Protein AF-A0A150ND72-F1 (afdb_monomer_lite)

Radius of gyration: 20.28 Å; chains: 1; bounding box: 33×29×65 Å

Sequence (98 aa):
MHSGASSSSKSPFGQARLYEEYQMALWTPSRKNQKHRASETWEQWIQQKRKVIETVFSVLVDHYRITGIRANSIIGFEVALDGILLAYSLVTLGLVER

Secondary structure (DSSP, 8-state):
-----------SS-HHHHHHHH------PPPTT-SSPPPHHHHHHHHHHHHHHHHHHHHHHHTT-GGG---SSHHHHHHHHHHHHHHHHHHHTT-S--

Foldseek 3Di:
DDDDPPPPPPDPDDQVNCCVPPVDGDDDQDDPPDPDHDDPVVSVVVVVVVVVVVVLVVCCCPPVVLVVDDDPDPVSNVVSNVVSVVVVVCVVVVVDPD

Organism: Geobacillus stearothermophilus (NCBI:txid1422)

Structure (mmCIF, N/CA/C/O backbone):
data_AF-A0A150ND72-F1
#
_entry.id   AF-A0A150ND72-F1
#
loop_
_atom_site.group_PDB
_atom_site.id
_atom_site.type_symbol
_atom_site.label_atom_id
_atom_site.label_alt_id
_atom_site.label_comp_id
_atom_site.label_asym_id
_atom_site.label_entity_id
_atom_site.label_seq_id
_atom_site.pdbx_PDB_ins_code
_atom_site.Cartn_x
_atom_site.Cartn_y
_atom_site.Cartn_z
_atom_site.occupancy
_atom_site.B_iso_or_equiv
_atom_site.auth_seq_id
_atom_site.auth_comp_id
_atom_site.auth_asym_id
_atom_site.auth_atom_id
_atom_site.pdbx_PDB_model_num
ATOM 1 N N . MET A 1 1 ? 18.411 -4.404 50.325 1.00 33.69 1 MET A N 1
ATOM 2 C CA . MET A 1 1 ? 17.631 -5.460 49.644 1.00 33.69 1 MET A CA 1
ATOM 3 C C . MET A 1 1 ? 16.935 -4.835 48.441 1.00 33.69 1 MET A C 1
ATOM 5 O O . MET A 1 1 ? 16.244 -3.848 48.629 1.00 33.69 1 MET A O 1
ATOM 9 N N . HIS A 1 2 ? 17.263 -5.362 47.253 1.00 30.45 2 HIS A N 1
ATOM 10 C CA . HIS A 1 2 ? 16.697 -5.206 45.894 1.00 30.45 2 HIS A CA 1
ATOM 11 C C . HIS A 1 2 ? 16.052 -3.864 45.493 1.00 30.45 2 HIS A C 1
ATOM 13 O O . HIS A 1 2 ? 15.003 -3.490 45.993 1.00 30.45 2 HIS A O 1
ATOM 19 N N . SER A 1 3 ? 16.689 -3.060 44.633 1.00 36.12 3 SER A N 1
ATOM 20 C CA . SER A 1 3 ? 16.780 -3.199 43.159 1.00 36.12 3 SER A CA 1
ATOM 21 C C . SER A 1 3 ? 15.432 -3.360 42.462 1.00 36.12 3 SER A C 1
ATOM 23 O O . SER A 1 3 ? 14.813 -4.416 42.515 1.00 36.12 3 SER A O 1
ATOM 25 N N . GLY A 1 4 ? 15.062 -2.327 41.708 1.00 27.52 4 GLY A N 1
ATOM 26 C CA . GLY A 1 4 ? 13.983 -2.346 40.728 1.00 27.52 4 GLY A CA 1
ATOM 27 C C . GLY A 1 4 ? 14.227 -1.272 39.676 1.00 27.52 4 GLY A C 1
ATOM 28 O O . GLY A 1 4 ? 13.493 -0.293 39.597 1.00 27.52 4 GLY A O 1
ATOM 29 N N . ALA A 1 5 ? 15.311 -1.416 38.910 1.00 34.34 5 ALA A N 1
ATOM 30 C CA . ALA A 1 5 ? 15.555 -0.608 37.725 1.00 34.34 5 ALA A CA 1
ATOM 31 C C . ALA A 1 5 ? 14.421 -0.858 36.718 1.00 34.34 5 ALA A C 1
ATOM 33 O O . ALA A 1 5 ? 14.355 -1.920 36.105 1.00 34.34 5 ALA A O 1
ATOM 34 N N . SER A 1 6 ? 13.518 0.111 36.549 1.00 33.22 6 SER A N 1
ATOM 35 C CA . SER A 1 6 ? 12.590 0.104 35.419 1.00 33.22 6 SER A CA 1
ATOM 36 C C . SER A 1 6 ? 13.356 0.616 34.203 1.00 33.22 6 SER A C 1
ATOM 38 O O . SER A 1 6 ? 13.434 1.814 33.929 1.00 33.22 6 SER A O 1
ATOM 40 N N . SER A 1 7 ? 14.019 -0.318 33.527 1.00 36.94 7 SER A N 1
ATOM 41 C CA . SER A 1 7 ? 14.656 -0.134 32.231 1.00 36.94 7 SER A CA 1
ATOM 42 C C . SER A 1 7 ? 13.584 0.179 31.187 1.00 36.94 7 SER A C 1
ATOM 44 O O . SER A 1 7 ? 13.096 -0.684 30.461 1.00 36.94 7 SER A O 1
ATOM 46 N N . SER A 1 8 ? 13.204 1.455 31.104 1.00 42.12 8 SER A N 1
ATOM 47 C CA . SER A 1 8 ? 12.515 1.980 29.933 1.00 42.12 8 SER A CA 1
ATOM 48 C C . SER A 1 8 ? 13.489 1.883 28.764 1.00 42.12 8 SER A C 1
ATOM 50 O O . SER A 1 8 ? 14.422 2.678 28.644 1.00 42.12 8 SER A O 1
ATOM 52 N N . SER A 1 9 ? 13.316 0.830 27.966 1.00 37.66 9 SER A N 1
ATOM 53 C CA . SER A 1 9 ? 13.921 0.649 26.651 1.00 37.66 9 SER A CA 1
ATOM 54 C C . SER A 1 9 ? 13.751 1.953 25.866 1.00 37.66 9 SER A C 1
ATOM 56 O O . SER A 1 9 ? 12.675 2.274 25.359 1.00 37.66 9 SER A O 1
ATOM 58 N N . LYS A 1 10 ? 14.813 2.763 25.838 1.00 43.78 10 LYS A N 1
ATOM 59 C CA . LYS A 1 10 ? 14.889 3.942 24.985 1.00 43.78 10 LYS A CA 1
ATOM 60 C C . LYS A 1 10 ? 15.014 3.418 23.562 1.00 43.78 10 LYS A C 1
ATOM 62 O O . LYS A 1 10 ? 16.070 2.929 23.172 1.00 43.78 10 LYS A O 1
ATOM 67 N N . SER A 1 11 ? 13.915 3.499 22.816 1.00 47.22 11 SER A N 1
ATOM 68 C CA . SER A 1 11 ? 13.950 3.490 21.355 1.00 47.22 11 SER A CA 1
ATOM 69 C C . SER A 1 11 ? 15.100 4.402 20.894 1.00 47.22 11 SER A C 1
ATOM 71 O O . SER A 1 11 ? 15.174 5.537 21.378 1.00 47.22 11 SER A O 1
ATOM 73 N N . PRO A 1 12 ? 15.986 3.957 19.984 1.00 53.81 12 PRO A N 1
ATOM 74 C CA . PRO A 1 12 ? 17.096 4.773 19.482 1.00 53.81 12 PRO A CA 1
ATOM 75 C C . PRO A 1 12 ? 16.634 6.041 18.737 1.00 53.81 12 PRO A C 1
ATOM 77 O O . PRO A 1 12 ? 17.441 6.929 18.470 1.00 53.81 12 PRO A O 1
ATOM 80 N N . PHE A 1 13 ? 15.330 6.169 18.475 1.00 56.94 13 PHE A N 1
ATOM 81 C CA . PHE A 1 13 ? 14.694 7.354 17.910 1.00 56.94 13 PHE A CA 1
ATOM 82 C C . PHE A 1 13 ? 13.608 7.847 18.881 1.00 56.94 13 PHE A C 1
ATOM 84 O O . PHE A 1 13 ? 12.517 7.278 18.961 1.00 56.94 13 PHE A O 1
ATOM 91 N N . GLY A 1 14 ? 13.922 8.862 19.691 1.00 71.56 14 GLY A N 1
ATOM 92 C CA . GLY A 1 14 ? 12.937 9.524 20.554 1.00 71.56 14 GLY A CA 1
ATOM 93 C C . GLY A 1 14 ? 11.978 10.398 19.737 1.00 71.56 14 GLY A C 1
ATOM 94 O O . GLY A 1 14 ? 12.399 11.004 18.755 1.00 71.56 14 GLY A O 1
ATOM 95 N N . GLN A 1 15 ? 10.706 10.500 20.150 1.00 70.06 15 GLN A N 1
ATOM 96 C CA . GLN A 1 15 ? 9.682 11.282 19.428 1.00 70.06 15 GLN A CA 1
ATOM 97 C C . GLN A 1 15 ? 10.081 12.751 19.206 1.00 70.06 15 GLN A C 1
ATOM 99 O O . GLN A 1 15 ? 9.821 13.285 18.135 1.00 70.06 15 GLN A O 1
ATOM 104 N N . ALA A 1 16 ? 10.751 13.380 20.181 1.00 74.88 16 ALA A N 1
ATOM 105 C CA . ALA A 1 16 ? 11.208 14.768 20.072 1.00 74.88 16 ALA A CA 1
ATOM 106 C C . ALA A 1 16 ? 12.165 14.975 18.886 1.00 74.88 16 ALA A C 1
ATOM 108 O O . ALA A 1 16 ? 11.967 15.881 18.087 1.00 74.88 16 ALA A O 1
ATOM 109 N N . ARG A 1 17 ? 13.130 14.063 18.705 1.00 79.12 17 ARG A N 1
ATOM 110 C CA . ARG A 1 17 ? 14.089 14.127 17.596 1.00 79.12 17 ARG A CA 1
ATOM 111 C C . ARG A 1 17 ? 13.405 13.961 16.236 1.00 79.12 17 ARG A C 1
ATOM 113 O O . ARG A 1 17 ? 13.729 14.671 15.296 1.00 79.12 17 ARG A O 1
ATOM 120 N N . LEU A 1 18 ? 12.453 13.033 16.134 1.00 80.06 18 LEU A N 1
ATOM 121 C CA . LEU A 1 18 ? 11.716 12.785 14.888 1.00 80.06 18 LEU A CA 1
ATOM 122 C C . LEU A 1 18 ? 10.846 13.981 14.485 1.00 80.06 18 LEU A C 1
ATOM 124 O O . LEU A 1 18 ? 10.721 14.291 13.301 1.00 80.06 18 LEU A O 1
ATOM 128 N N . TYR A 1 19 ? 10.281 14.675 15.470 1.00 77.38 19 TYR A N 1
ATOM 129 C CA . TYR A 1 19 ? 9.507 15.880 15.222 1.00 77.38 19 TYR A CA 1
ATOM 130 C C . TYR A 1 19 ? 10.401 17.063 14.833 1.00 77.38 19 TYR A C 1
ATOM 132 O O . TYR A 1 19 ? 10.116 17.738 13.854 1.00 77.38 19 TYR A O 1
ATOM 140 N N . GLU A 1 20 ? 11.508 17.293 15.536 1.00 81.38 20 GLU A N 1
ATOM 141 C CA . GLU A 1 20 ? 12.432 18.393 15.226 1.00 81.38 20 GLU A CA 1
ATOM 142 C C . GLU A 1 20 ? 13.086 18.245 13.846 1.00 81.38 20 GLU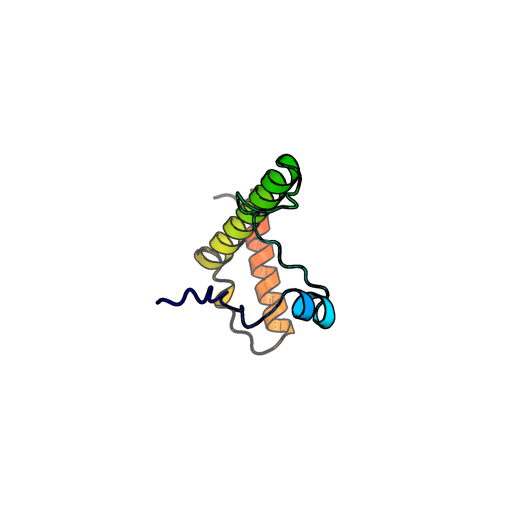 A C 1
ATOM 144 O O . GLU A 1 20 ? 13.142 19.207 13.085 1.00 81.38 20 GLU A O 1
ATOM 149 N N . GLU A 1 21 ? 13.544 17.039 13.508 1.00 85.31 21 GLU A N 1
ATOM 150 C CA . GLU A 1 21 ? 14.354 16.787 12.311 1.00 85.31 21 GLU A CA 1
ATOM 151 C C . GLU A 1 21 ? 13.493 16.537 11.059 1.00 85.31 21 GLU A C 1
ATOM 153 O O . GLU A 1 21 ? 13.878 16.926 9.958 1.00 85.31 21 GLU A O 1
ATOM 158 N N . TYR A 1 22 ? 12.303 15.944 11.220 1.00 81.50 22 TYR A N 1
ATOM 159 C CA . TYR A 1 22 ? 11.463 15.505 10.096 1.00 81.50 22 TYR A CA 1
ATOM 160 C C . TYR A 1 22 ? 10.013 16.008 10.157 1.00 81.50 22 TYR A C 1
ATOM 162 O O . TYR A 1 22 ? 9.227 15.688 9.269 1.00 81.50 22 TYR A O 1
ATOM 170 N N . GLN A 1 23 ? 9.624 16.764 11.193 1.00 78.12 23 GLN A N 1
ATOM 171 C CA . GLN A 1 23 ? 8.222 17.130 11.469 1.00 78.12 23 GLN A CA 1
ATOM 172 C C . GLN A 1 23 ? 7.298 15.903 11.562 1.00 78.12 23 GLN A C 1
ATOM 174 O O . GLN A 1 23 ? 6.109 15.956 11.249 1.00 78.12 23 GLN A O 1
ATOM 179 N N . MET A 1 24 ? 7.848 14.769 12.009 1.00 80.69 24 MET A N 1
ATOM 180 C CA . MET A 1 24 ? 7.129 13.501 12.093 1.00 80.69 24 MET A CA 1
ATOM 181 C C . MET A 1 24 ? 6.686 13.216 13.528 1.00 80.69 24 MET A C 1
ATOM 183 O O . MET A 1 24 ? 7.506 13.042 14.429 1.00 80.69 24 MET A O 1
ATOM 187 N N . ALA A 1 25 ? 5.374 13.086 13.730 1.00 78.06 25 ALA A N 1
ATOM 188 C CA . ALA A 1 25 ? 4.800 12.580 14.972 1.00 78.06 25 ALA A CA 1
ATOM 189 C C . ALA A 1 25 ? 4.463 11.087 14.830 1.00 78.06 25 ALA A C 1
ATOM 191 O O . ALA A 1 25 ? 3.614 10.704 14.023 1.00 78.06 25 ALA A O 1
ATOM 192 N N . LEU A 1 26 ? 5.105 10.230 15.632 1.00 76.06 26 LEU A N 1
ATOM 193 C CA . LEU A 1 26 ? 4.774 8.805 15.667 1.00 76.06 26 LEU A CA 1
ATOM 194 C C . LEU A 1 26 ? 3.563 8.579 16.561 1.00 76.06 26 LEU A C 1
ATOM 196 O O . LEU A 1 26 ? 3.638 8.691 17.788 1.00 76.06 26 LEU A O 1
ATOM 200 N N . TRP A 1 27 ? 2.447 8.198 15.948 1.00 76.75 27 TRP A N 1
ATOM 201 C CA . TRP A 1 27 ? 1.295 7.766 16.718 1.00 76.75 27 TRP A CA 1
ATOM 202 C C . TRP A 1 27 ? 1.585 6.433 17.414 1.00 76.75 27 TRP A C 1
ATOM 204 O O . TRP A 1 27 ? 2.006 5.459 16.791 1.00 76.75 27 TRP A O 1
ATOM 214 N N . THR A 1 28 ? 1.327 6.389 18.720 1.00 79.56 28 THR A N 1
ATOM 215 C CA . THR A 1 28 ? 1.415 5.169 19.526 1.00 79.56 28 THR A CA 1
ATOM 216 C C . THR A 1 28 ? 0.041 4.909 20.146 1.00 79.56 28 THR A C 1
ATOM 218 O O . THR A 1 28 ? -0.521 5.844 20.724 1.00 79.56 28 THR A O 1
ATOM 221 N N . PRO A 1 29 ? -0.515 3.684 20.059 1.00 77.38 29 PRO A N 1
ATOM 222 C CA . PRO A 1 29 ? -1.776 3.363 20.720 1.00 77.38 29 PRO A CA 1
ATOM 223 C C . PRO A 1 29 ? -1.723 3.696 22.212 1.00 77.38 29 PRO A C 1
ATOM 225 O O . PRO A 1 29 ? -0.707 3.441 22.871 1.00 77.38 29 PRO A O 1
ATOM 228 N N . SER A 1 30 ? -2.819 4.230 22.756 1.00 76.44 30 SER A N 1
ATOM 229 C CA . SER A 1 30 ? -2.866 4.543 24.181 1.00 76.44 30 SER A CA 1
ATOM 230 C C . SER A 1 30 ? -2.840 3.277 25.035 1.00 76.44 30 SER A C 1
ATOM 232 O O . SER A 1 30 ? -3.398 2.236 24.680 1.00 76.44 30 SER A O 1
ATOM 234 N N . ARG A 1 31 ? -2.171 3.362 26.187 1.00 78.19 31 ARG A N 1
ATOM 235 C CA . ARG A 1 31 ? -2.076 2.266 27.160 1.00 78.19 31 ARG A CA 1
ATOM 236 C C . ARG A 1 31 ? -3.107 2.457 28.270 1.00 78.19 31 ARG A C 1
ATOM 238 O O . ARG A 1 31 ? -3.373 3.581 28.679 1.00 78.19 31 ARG A O 1
ATOM 245 N N . LYS A 1 32 ? -3.599 1.349 28.843 1.00 72.69 32 LYS A N 1
ATOM 246 C CA . LYS A 1 32 ? -4.620 1.342 29.917 1.00 72.69 32 LYS A CA 1
ATOM 247 C C . LYS A 1 32 ? -4.313 2.267 31.111 1.00 72.69 32 LYS A C 1
ATOM 249 O O . LYS A 1 32 ? -5.246 2.749 31.733 1.00 72.69 32 LYS A O 1
ATOM 254 N N . ASN A 1 33 ? -3.037 2.547 31.397 1.00 76.69 33 ASN A N 1
ATOM 255 C CA . ASN A 1 33 ? -2.598 3.363 32.541 1.00 76.69 33 ASN A CA 1
ATOM 256 C C . ASN A 1 33 ? -2.098 4.769 32.143 1.00 76.69 33 ASN A C 1
ATOM 258 O O . ASN A 1 33 ? -1.348 5.398 32.891 1.00 76.69 33 ASN A O 1
ATOM 262 N N . GLN A 1 34 ? -2.434 5.254 30.946 1.00 76.06 34 GLN A N 1
ATOM 263 C CA . GLN A 1 34 ? -1.982 6.561 30.475 1.00 76.06 34 GLN A CA 1
ATOM 264 C C . GLN A 1 34 ? -2.810 7.684 31.116 1.00 76.06 34 GLN A C 1
ATOM 266 O O . GLN A 1 34 ? -4.029 7.716 30.988 1.00 76.06 34 GLN A O 1
ATOM 271 N N . LYS A 1 35 ? -2.138 8.630 31.790 1.00 71.94 35 LYS A N 1
ATOM 272 C CA . LYS A 1 35 ? -2.796 9.743 32.502 1.00 71.94 35 LYS A CA 1
ATOM 273 C C . LYS A 1 35 ? -3.580 10.683 31.584 1.00 71.94 35 LYS A C 1
ATOM 275 O O . LYS A 1 35 ? -4.519 11.321 32.041 1.00 71.94 35 LYS A O 1
ATOM 280 N N . HIS A 1 36 ? -3.156 10.841 30.332 1.00 69.75 36 HIS A N 1
ATOM 281 C CA . HIS A 1 36 ? -3.807 11.700 29.340 1.00 69.75 36 HIS A CA 1
ATOM 282 C C . HIS A 1 36 ? -4.118 10.834 28.128 1.00 69.75 36 HIS A C 1
ATOM 284 O O . HIS A 1 36 ? -3.236 10.552 27.312 1.00 69.75 36 HIS A O 1
ATOM 290 N N . ARG A 1 37 ? -5.350 10.331 28.090 1.00 71.38 37 ARG A N 1
ATOM 291 C CA . ARG A 1 37 ? -5.860 9.466 27.032 1.00 71.38 37 ARG A CA 1
ATOM 292 C C . ARG A 1 37 ? -6.653 10.311 26.039 1.00 71.38 37 ARG A C 1
ATOM 294 O O . ARG A 1 37 ? -7.372 11.219 26.451 1.00 71.38 37 ARG A O 1
ATOM 301 N N . ALA A 1 38 ? -6.492 10.037 24.748 1.00 75.94 38 ALA A N 1
ATOM 302 C CA . ALA A 1 38 ? -7.332 10.663 23.734 1.00 75.94 38 ALA A CA 1
ATOM 303 C C . ALA A 1 38 ? -8.769 10.122 23.841 1.00 75.94 38 ALA A C 1
ATOM 305 O O . ALA A 1 38 ? -9.021 9.150 24.554 1.00 75.94 38 ALA A O 1
ATOM 306 N N . SER A 1 39 ? -9.732 10.738 23.152 1.00 85.12 39 SER A N 1
ATOM 307 C CA . SER A 1 39 ? -11.082 10.170 23.139 1.00 85.12 39 SER A CA 1
ATOM 308 C C . SER A 1 39 ? -11.055 8.763 22.536 1.00 85.12 39 SER A C 1
ATOM 310 O O . SER A 1 39 ? -10.311 8.483 21.594 1.00 85.12 39 SER A O 1
ATOM 312 N N . GLU A 1 40 ? -11.895 7.872 23.060 1.00 85.19 40 GLU A N 1
ATOM 313 C CA . GLU A 1 40 ? -12.000 6.504 22.548 1.00 85.19 40 GLU A CA 1
ATOM 314 C C . GLU A 1 40 ?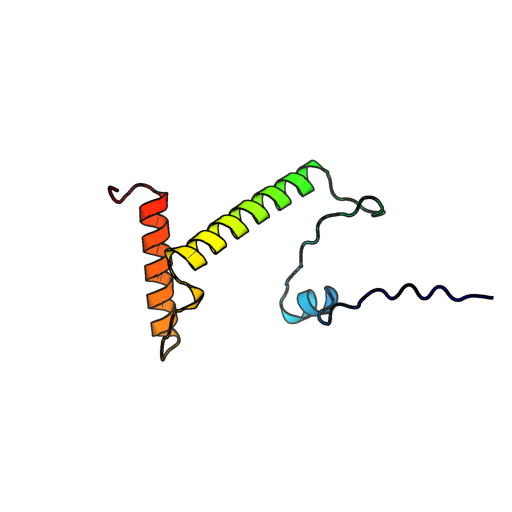 -12.355 6.485 21.051 1.00 85.19 40 GLU A C 1
ATOM 316 O O . GLU A 1 40 ? -11.794 5.709 20.280 1.00 85.19 40 GLU A O 1
ATOM 321 N N . THR A 1 41 ? -13.209 7.414 20.615 1.00 88.50 41 THR A N 1
ATOM 322 C CA . THR A 1 41 ? -13.585 7.604 19.208 1.00 88.50 41 THR A CA 1
ATOM 323 C C . THR A 1 41 ? -12.397 7.962 18.312 1.00 88.50 41 THR A C 1
ATOM 325 O O . THR A 1 41 ? -12.279 7.435 17.206 1.00 88.50 41 THR A O 1
ATOM 328 N N . TRP A 1 42 ? -11.489 8.822 18.780 1.00 87.19 42 TRP A N 1
ATOM 329 C CA . TRP A 1 42 ? -10.277 9.189 18.048 1.00 87.19 42 TRP A CA 1
ATOM 330 C C . TRP A 1 42 ? -9.296 8.020 17.955 1.00 87.19 42 TRP A C 1
ATOM 332 O O . TRP A 1 42 ? -8.722 7.772 16.894 1.00 87.19 42 TRP A O 1
ATOM 342 N N . GLU A 1 43 ? -9.131 7.268 19.047 1.00 87.31 43 GLU A N 1
ATOM 343 C CA . GLU A 1 43 ? -8.278 6.076 19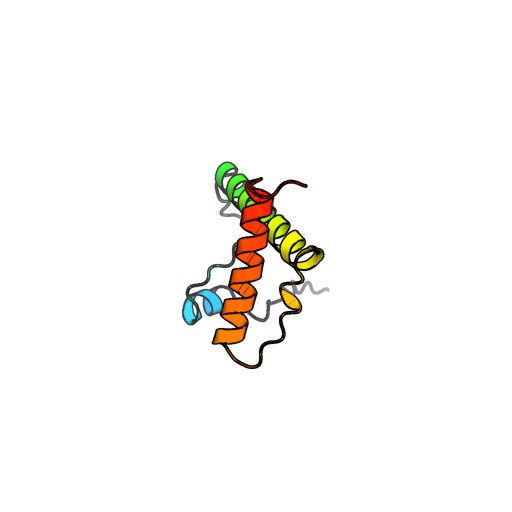.074 1.00 87.31 43 GLU A CA 1
ATOM 344 C C . GLU A 1 43 ? -8.771 5.006 18.098 1.00 87.31 43 GLU A C 1
ATOM 346 O O . GLU A 1 43 ? -7.979 4.487 17.309 1.00 87.31 43 GLU A O 1
ATOM 351 N N . GLN A 1 44 ? -10.075 4.720 18.107 1.00 89.81 44 GLN A N 1
ATOM 352 C CA . GLN A 1 44 ? -10.695 3.777 17.177 1.00 89.81 44 GLN A CA 1
ATOM 353 C C . GLN A 1 44 ? -10.526 4.234 15.724 1.00 89.81 44 GLN A C 1
ATOM 355 O O . GLN A 1 44 ? -10.153 3.431 14.866 1.00 89.81 44 GLN A O 1
ATOM 360 N N . TRP A 1 45 ? -10.731 5.526 15.447 1.00 91.06 45 TRP A N 1
ATOM 361 C CA . TRP A 1 45 ? -10.561 6.085 14.107 1.00 91.06 45 TRP A CA 1
ATOM 362 C C . TRP A 1 45 ? -9.118 5.956 13.603 1.00 91.06 45 TRP A C 1
ATOM 364 O O . TRP A 1 45 ? -8.906 5.435 12.504 1.00 91.06 45 TRP A O 1
ATOM 374 N N . ILE A 1 46 ? -8.111 6.343 14.400 1.00 90.25 46 ILE A N 1
ATOM 375 C CA . ILE A 1 46 ? -6.705 6.170 13.999 1.00 90.25 46 ILE A CA 1
ATOM 376 C C . ILE A 1 46 ? -6.372 4.690 13.817 1.00 90.25 46 ILE A C 1
ATOM 378 O O . ILE A 1 46 ? -5.711 4.327 12.843 1.00 90.25 46 ILE A O 1
ATOM 382 N N . GLN A 1 47 ? -6.826 3.819 14.718 1.00 89.69 47 GLN A N 1
ATOM 383 C CA . GLN A 1 47 ? -6.555 2.390 14.611 1.00 89.69 47 GLN A CA 1
ATOM 384 C C . GLN A 1 47 ? -7.148 1.800 13.325 1.00 89.69 47 GLN A C 1
ATOM 386 O O . GLN A 1 47 ? -6.490 1.001 12.656 1.00 89.69 47 GLN A O 1
ATOM 391 N N . GLN A 1 48 ? -8.351 2.229 12.938 1.00 93.06 48 GLN A N 1
ATOM 392 C CA . GLN A 1 48 ? -8.960 1.835 11.673 1.00 93.06 48 GLN A CA 1
ATOM 393 C C . GLN A 1 48 ? -8.141 2.336 10.478 1.00 93.06 48 GLN A C 1
ATOM 395 O O . GLN A 1 48 ? -7.853 1.555 9.572 1.00 93.06 48 GLN A O 1
ATOM 400 N N . LYS A 1 49 ? -7.707 3.604 10.485 1.00 92.88 49 LYS A N 1
ATOM 401 C CA . LYS A 1 49 ? -6.848 4.158 9.425 1.00 92.88 49 LYS A CA 1
ATOM 402 C C . LYS A 1 49 ? -5.523 3.408 9.311 1.00 92.88 49 LYS A C 1
ATOM 404 O O . LYS A 1 49 ? -5.139 3.036 8.205 1.00 92.88 49 LYS A O 1
ATOM 409 N N . ARG A 1 50 ? -4.875 3.103 10.438 1.00 92.50 50 ARG A N 1
ATOM 410 C CA . ARG A 1 50 ? -3.650 2.297 10.484 1.00 92.50 50 ARG A CA 1
ATOM 411 C C . ARG A 1 50 ? -3.867 0.920 9.861 1.00 92.50 50 ARG A C 1
ATOM 413 O O . ARG A 1 50 ? -3.084 0.524 9.009 1.00 92.50 50 ARG A O 1
ATOM 420 N N . LYS A 1 51 ? -4.936 0.215 10.243 1.00 93.44 51 LYS A N 1
ATOM 421 C CA . LYS A 1 51 ? -5.227 -1.126 9.717 1.00 93.44 51 LYS A CA 1
ATOM 422 C C . LYS A 1 51 ? -5.451 -1.114 8.204 1.00 93.44 51 LYS A C 1
ATOM 424 O O . LYS A 1 51 ? -4.986 -2.019 7.517 1.00 93.44 51 LYS A O 1
ATOM 429 N N . VAL A 1 52 ? -6.137 -0.094 7.683 1.00 93.69 52 VAL A N 1
ATOM 430 C CA . VAL A 1 52 ? -6.305 0.088 6.233 1.00 93.69 52 VAL A CA 1
ATOM 431 C C . VAL A 1 52 ? -4.946 0.266 5.562 1.00 93.69 52 VAL A C 1
ATOM 433 O O . VAL A 1 52 ? -4.649 -0.462 4.624 1.00 93.69 52 VAL A O 1
ATOM 436 N N . ILE A 1 53 ? -4.100 1.165 6.074 1.00 92.50 53 ILE A N 1
ATOM 437 C CA . ILE A 1 53 ? -2.756 1.407 5.529 1.00 92.50 53 ILE A CA 1
ATOM 438 C C . ILE A 1 53 ? -1.918 0.122 5.542 1.00 92.50 53 ILE A C 1
ATOM 440 O O . ILE A 1 53 ? -1.356 -0.243 4.514 1.00 92.50 53 ILE A O 1
ATOM 444 N N . GLU A 1 54 ? -1.876 -0.596 6.667 1.00 94.06 54 GLU A N 1
ATOM 445 C CA . GLU A 1 54 ? -1.157 -1.872 6.786 1.00 94.06 54 GLU A CA 1
ATOM 446 C C . GLU A 1 54 ? -1.657 -2.896 5.765 1.00 94.06 54 GLU A C 1
ATOM 448 O O . GLU A 1 54 ? -0.851 -3.525 5.089 1.00 94.06 54 GLU A O 1
ATOM 453 N N . THR A 1 55 ? -2.976 -3.013 5.596 1.00 95.00 55 THR A N 1
ATOM 454 C CA . THR A 1 55 ? -3.573 -3.940 4.623 1.00 95.00 55 THR A CA 1
ATOM 455 C C . THR A 1 55 ? -3.155 -3.592 3.194 1.00 95.00 55 THR A C 1
ATOM 457 O O . THR A 1 55 ? -2.765 -4.480 2.440 1.00 95.00 55 THR A O 1
ATOM 460 N N . VAL A 1 56 ? -3.195 -2.307 2.826 1.00 94.31 56 VAL A N 1
ATOM 461 C CA . VAL A 1 56 ? -2.760 -1.843 1.501 1.00 94.31 56 VAL A CA 1
ATOM 462 C C . VAL A 1 56 ? -1.284 -2.169 1.280 1.00 94.31 56 VAL A C 1
ATOM 464 O O . VAL A 1 56 ? -0.939 -2.745 0.252 1.00 94.31 56 VAL A O 1
ATOM 467 N N . PHE A 1 57 ? -0.414 -1.867 2.247 1.00 94.38 57 PHE A N 1
ATOM 468 C CA . PHE A 1 57 ? 1.010 -2.180 2.127 1.00 94.38 57 PHE A CA 1
ATOM 469 C C . PHE A 1 57 ? 1.278 -3.681 2.030 1.00 94.38 57 PHE A C 1
ATOM 471 O O . PHE A 1 57 ? 2.090 -4.069 1.195 1.00 94.38 57 PHE A O 1
ATOM 478 N N . SER A 1 58 ? 0.584 -4.526 2.798 1.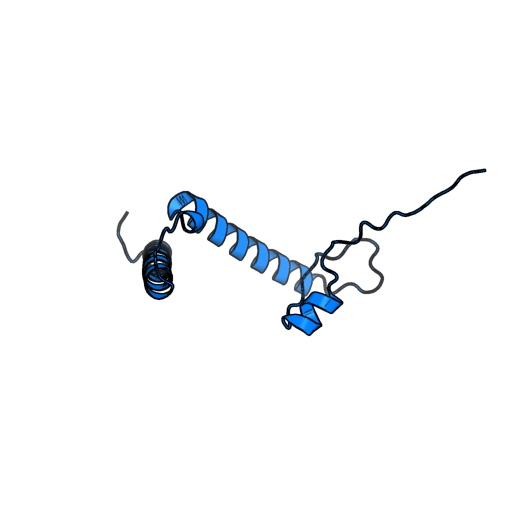00 95.06 58 SER A N 1
ATOM 479 C CA . SER A 1 58 ? 0.701 -5.982 2.654 1.00 95.06 58 SER A CA 1
ATOM 480 C C . SER A 1 58 ? 0.360 -6.428 1.233 1.00 95.06 58 SER A C 1
ATOM 482 O O . SER A 1 58 ? 1.140 -7.145 0.618 1.00 95.06 58 SER A O 1
ATOM 484 N N . VAL A 1 59 ? -0.737 -5.928 0.651 1.00 94.75 59 VAL A N 1
ATOM 485 C CA . VAL A 1 59 ? -1.104 -6.251 -0.739 1.00 94.75 59 VAL A CA 1
ATOM 486 C C . VAL A 1 59 ? -0.034 -5.782 -1.729 1.00 94.75 59 VAL A C 1
ATOM 488 O O . VAL A 1 59 ? 0.350 -6.537 -2.622 1.00 94.75 59 VAL A O 1
ATOM 491 N N . LEU A 1 60 ? 0.480 -4.559 -1.576 1.00 95.44 60 LEU A N 1
ATOM 492 C CA . LEU A 1 60 ? 1.527 -4.023 -2.452 1.00 95.44 60 LEU A CA 1
ATOM 493 C C . LEU A 1 60 ? 2.840 -4.815 -2.351 1.00 95.44 60 LEU A C 1
ATOM 495 O O . LEU A 1 60 ? 3.539 -4.990 -3.351 1.00 95.44 60 LEU A O 1
ATOM 499 N N . VAL A 1 61 ? 3.178 -5.309 -1.161 1.00 95.31 61 VAL A N 1
ATOM 500 C CA . VAL A 1 61 ? 4.354 -6.156 -0.934 1.00 95.31 61 VAL A CA 1
ATOM 501 C C . VAL A 1 61 ? 4.146 -7.541 -1.543 1.00 95.31 61 VAL A C 1
ATOM 503 O O . VAL A 1 61 ? 4.977 -7.976 -2.342 1.00 95.31 61 VAL A O 1
ATOM 506 N N . ASP A 1 62 ? 3.036 -8.199 -1.218 1.00 94.62 62 ASP A N 1
ATOM 507 C CA . ASP A 1 62 ? 2.808 -9.608 -1.540 1.00 94.62 62 ASP A CA 1
ATOM 508 C C . ASP A 1 62 ? 2.437 -9.820 -3.015 1.00 94.62 62 ASP A C 1
ATOM 510 O O . ASP A 1 62 ? 2.943 -10.738 -3.659 1.00 94.62 62 ASP A O 1
ATOM 514 N N . HIS A 1 63 ? 1.586 -8.956 -3.578 1.00 93.75 63 HIS A N 1
ATOM 515 C CA . HIS A 1 63 ? 1.058 -9.121 -4.938 1.00 93.75 63 HIS A CA 1
ATOM 516 C C . HIS A 1 63 ? 1.779 -8.269 -5.981 1.00 93.75 63 HIS A C 1
ATOM 518 O O . HIS A 1 63 ? 1.923 -8.697 -7.124 1.00 93.75 63 HIS A O 1
ATOM 524 N N . TYR A 1 64 ? 2.250 -7.079 -5.600 1.00 93.88 64 TYR A N 1
ATOM 525 C CA . TYR A 1 64 ? 2.855 -6.130 -6.541 1.00 93.88 64 TYR A CA 1
ATOM 526 C C . TYR A 1 64 ? 4.374 -5.999 -6.388 1.00 93.88 64 TYR A C 1
ATOM 528 O O . TYR A 1 64 ? 5.007 -5.290 -7.168 1.00 93.88 64 TYR A O 1
ATOM 536 N N . ARG A 1 65 ? 4.978 -6.709 -5.422 1.00 91.31 65 ARG A N 1
ATOM 537 C CA . ARG A 1 65 ? 6.432 -6.757 -5.188 1.00 91.31 65 ARG A CA 1
ATOM 538 C C . ARG A 1 65 ? 7.067 -5.363 -5.116 1.00 91.31 65 ARG A C 1
ATOM 540 O O . ARG A 1 65 ? 8.185 -5.173 -5.591 1.00 91.31 65 ARG A O 1
ATOM 547 N N . ILE A 1 66 ? 6.382 -4.398 -4.497 1.00 94.38 66 ILE A N 1
ATOM 548 C CA . ILE A 1 66 ? 6.811 -2.988 -4.424 1.00 94.38 66 ILE A CA 1
ATOM 549 C C . ILE A 1 66 ? 8.213 -2.802 -3.814 1.00 94.38 66 ILE A C 1
ATOM 551 O O . ILE A 1 66 ? 8.954 -1.903 -4.195 1.00 94.38 66 ILE A O 1
ATOM 555 N N . THR A 1 67 ? 8.626 -3.695 -2.911 1.00 93.25 67 THR A N 1
ATOM 556 C CA . THR A 1 67 ? 9.966 -3.706 -2.295 1.00 93.25 67 THR A CA 1
ATOM 557 C C . THR A 1 67 ? 11.044 -4.323 -3.189 1.00 93.25 67 THR A C 1
ATOM 559 O O . THR A 1 67 ? 12.232 -4.223 -2.894 1.00 93.25 67 THR A O 1
ATOM 562 N N . GLY A 1 68 ? 10.642 -4.982 -4.275 1.00 93.50 68 GLY A N 1
ATOM 563 C CA . GLY A 1 68 ? 11.515 -5.636 -5.243 1.00 93.50 68 GLY A CA 1
ATOM 564 C C . GLY A 1 68 ? 11.911 -4.757 -6.429 1.00 93.50 68 GLY A C 1
ATOM 565 O O . GLY A 1 68 ? 12.596 -5.260 -7.321 1.00 93.50 68 GLY A O 1
ATOM 566 N N . ILE A 1 69 ? 11.494 -3.485 -6.467 1.00 94.50 69 ILE A N 1
ATOM 567 C CA . ILE A 1 69 ? 11.859 -2.551 -7.538 1.00 94.50 69 ILE A CA 1
ATOM 568 C C . ILE A 1 69 ? 13.383 -2.382 -7.560 1.00 94.50 69 ILE A C 1
ATOM 570 O O . ILE A 1 69 ? 14.001 -1.980 -6.576 1.00 94.50 69 ILE A O 1
ATOM 574 N N . ARG A 1 70 ? 13.992 -2.675 -8.711 1.00 93.19 70 ARG A N 1
ATOM 575 C CA . ARG A 1 70 ? 15.416 -2.443 -8.977 1.00 93.19 70 ARG A CA 1
ATOM 576 C C . ARG A 1 70 ? 15.537 -1.457 -10.128 1.00 93.19 70 ARG A C 1
ATOM 578 O O . ARG A 1 70 ? 15.448 -1.850 -11.287 1.00 93.19 70 ARG A O 1
ATOM 585 N N . ALA A 1 71 ? 15.723 -0.186 -9.798 1.00 94.25 71 ALA A N 1
ATOM 586 C CA . ALA A 1 71 ? 15.948 0.872 -10.771 1.00 94.25 71 ALA A CA 1
ATOM 587 C C . ALA A 1 71 ? 17.350 1.459 -10.598 1.00 94.25 71 ALA A C 1
ATOM 589 O O . ALA A 1 71 ? 17.834 1.620 -9.480 1.00 94.25 71 ALA A O 1
ATOM 590 N N . ASN A 1 72 ? 17.990 1.799 -11.716 1.00 95.25 72 ASN A N 1
ATOM 591 C CA . ASN A 1 72 ? 19.329 2.397 -11.728 1.00 95.25 72 ASN A CA 1
ATOM 592 C C . ASN A 1 72 ? 19.295 3.934 -11.613 1.00 95.25 72 ASN A C 1
ATOM 594 O O . ASN A 1 72 ? 20.340 4.578 -11.638 1.00 95.25 72 ASN A O 1
ATOM 598 N N . SER A 1 73 ? 18.102 4.531 -11.525 1.00 96.62 73 SER A N 1
ATOM 599 C CA . SER A 1 73 ? 17.888 5.971 -11.384 1.00 96.62 73 SER A CA 1
ATOM 600 C C . SER A 1 73 ? 16.635 6.257 -10.555 1.00 96.62 73 SER A C 1
ATOM 602 O O . SER A 1 73 ? 15.736 5.419 -10.475 1.00 96.62 73 SER A O 1
ATOM 604 N N . ILE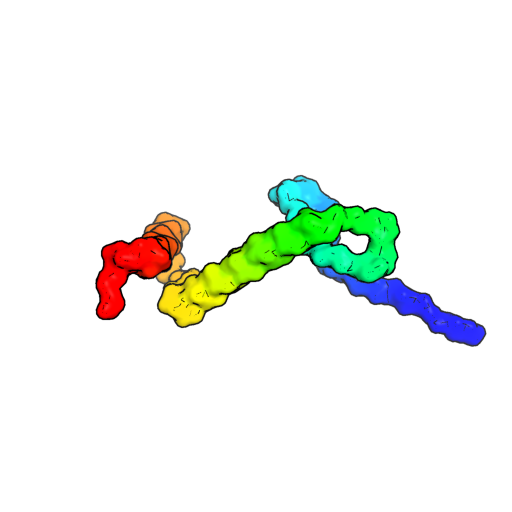 A 1 74 ? 16.567 7.460 -9.973 1.00 95.31 74 ILE A N 1
ATOM 605 C CA . ILE A 1 74 ? 15.393 7.940 -9.224 1.00 95.31 74 ILE A CA 1
ATOM 606 C C . ILE A 1 74 ? 14.160 7.962 -10.133 1.00 95.31 74 ILE A C 1
ATOM 608 O O . ILE A 1 74 ? 13.140 7.386 -9.784 1.00 95.31 74 ILE A O 1
ATOM 612 N N . ILE A 1 75 ? 14.295 8.509 -11.345 1.00 97.00 75 ILE A N 1
ATOM 613 C CA . ILE A 1 75 ? 13.204 8.556 -12.330 1.00 97.00 75 ILE A CA 1
ATOM 614 C C . ILE A 1 75 ? 12.716 7.140 -12.672 1.00 97.00 75 ILE A C 1
ATOM 616 O O . ILE A 1 75 ? 11.519 6.891 -12.743 1.00 97.00 75 ILE A O 1
ATOM 620 N N . GLY A 1 76 ? 13.629 6.180 -12.858 1.00 96.44 76 GLY A N 1
ATOM 621 C CA . GLY A 1 76 ? 13.252 4.792 -13.135 1.00 96.44 76 GLY A CA 1
ATOM 622 C C . GLY A 1 76 ? 12.529 4.125 -11.961 1.00 96.44 76 GLY A C 1
ATOM 623 O O . GLY A 1 76 ? 11.646 3.298 -12.179 1.00 96.44 76 GLY A O 1
ATOM 624 N N . PHE A 1 77 ? 12.885 4.490 -10.727 1.00 95.88 77 PHE A N 1
ATOM 625 C CA . PHE A 1 77 ? 12.186 4.038 -9.528 1.00 95.88 77 PHE A CA 1
ATOM 626 C C . PHE A 1 77 ? 10.778 4.635 -9.455 1.00 95.88 77 PHE A C 1
ATOM 628 O O . PHE A 1 77 ? 9.827 3.885 -9.260 1.00 95.88 77 PHE A O 1
ATOM 635 N N . GLU A 1 78 ? 10.642 5.948 -9.665 1.00 96.56 78 GLU A N 1
ATOM 636 C CA . GLU A 1 78 ? 9.357 6.659 -9.675 1.00 96.56 78 GLU A CA 1
ATOM 637 C C . GLU A 1 78 ? 8.406 6.074 -10.721 1.00 96.56 78 GLU A C 1
ATOM 639 O O . GLU A 1 78 ? 7.294 5.689 -10.382 1.00 96.56 78 GLU A O 1
ATOM 644 N N . VAL A 1 79 ? 8.869 5.877 -11.959 1.00 97.00 79 VAL A N 1
ATOM 6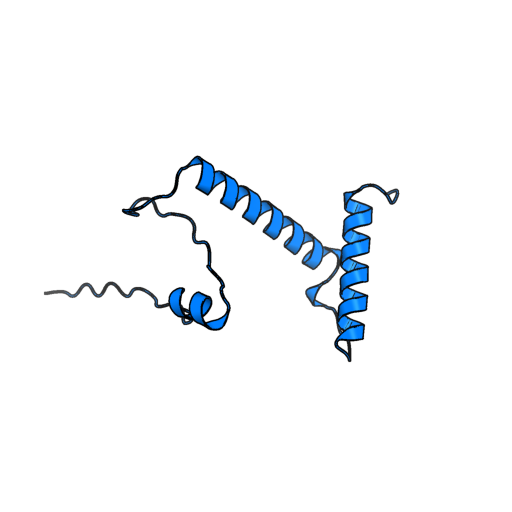45 C CA . VAL A 1 79 ? 8.052 5.283 -13.031 1.00 97.00 79 VAL A CA 1
ATOM 646 C C . VAL A 1 79 ? 7.598 3.860 -12.682 1.00 97.00 79 VAL A C 1
ATOM 648 O O . VAL A 1 79 ? 6.446 3.497 -12.924 1.00 97.00 79 VAL A O 1
ATOM 651 N N . ALA A 1 80 ? 8.480 3.035 -12.108 1.00 96.12 80 ALA A N 1
ATOM 652 C CA . ALA A 1 80 ? 8.119 1.681 -11.688 1.00 96.12 80 ALA A CA 1
ATOM 653 C C . ALA A 1 80 ? 7.106 1.689 -10.531 1.00 96.12 80 ALA A C 1
ATOM 655 O O . ALA A 1 80 ? 6.176 0.879 -10.512 1.00 96.12 80 ALA A O 1
ATOM 656 N N . LEU A 1 81 ? 7.278 2.612 -9.583 1.00 96.38 81 LEU A N 1
ATOM 657 C CA . LEU A 1 81 ? 6.377 2.802 -8.455 1.00 96.38 81 LEU A CA 1
ATOM 658 C C . LEU A 1 81 ? 4.994 3.270 -8.924 1.00 96.38 81 LEU A C 1
ATOM 660 O O . LEU A 1 81 ? 3.994 2.666 -8.538 1.00 96.38 81 LEU A O 1
ATOM 664 N N . ASP A 1 82 ? 4.935 4.269 -9.804 1.00 96.12 82 ASP A N 1
ATOM 665 C CA . ASP A 1 82 ? 3.695 4.778 -10.395 1.00 96.12 82 ASP A CA 1
ATOM 666 C C . ASP A 1 82 ? 2.950 3.684 -11.162 1.00 96.12 82 ASP A C 1
ATOM 668 O O . ASP A 1 82 ? 1.735 3.548 -11.023 1.00 96.12 82 ASP A O 1
ATOM 672 N N . GLY A 1 83 ? 3.670 2.844 -11.912 1.00 95.44 83 GLY A N 1
ATOM 673 C CA . GLY A 1 83 ? 3.084 1.690 -12.593 1.00 95.44 83 GLY A CA 1
ATOM 674 C C . GLY A 1 83 ? 2.435 0.691 -11.627 1.00 95.44 83 GLY A C 1
ATOM 675 O O . GLY A 1 83 ? 1.318 0.230 -11.869 1.00 95.44 83 GLY A O 1
ATOM 676 N N . ILE A 1 84 ? 3.098 0.388 -10.507 1.00 95.62 84 ILE A N 1
ATOM 677 C CA . ILE A 1 84 ? 2.555 -0.490 -9.458 1.00 95.62 84 ILE A CA 1
ATOM 678 C C . ILE A 1 84 ? 1.314 0.126 -8.809 1.00 95.62 84 ILE A C 1
ATOM 680 O O . ILE A 1 84 ? 0.297 -0.556 -8.658 1.00 95.62 84 ILE A O 1
ATOM 684 N N . LEU A 1 85 ? 1.376 1.407 -8.441 1.00 94.94 85 LEU A N 1
ATOM 685 C CA . LEU A 1 85 ? 0.258 2.105 -7.810 1.00 94.94 85 LEU A CA 1
ATOM 686 C C . LEU A 1 85 ? -0.942 2.202 -8.756 1.00 94.94 85 LEU A C 1
ATOM 688 O O . LEU A 1 85 ? -2.066 1.932 -8.337 1.00 94.94 85 LEU A O 1
ATOM 692 N N . LEU A 1 86 ? -0.709 2.490 -10.039 1.00 95.31 86 LEU A N 1
ATOM 693 C CA . LEU A 1 86 ? -1.749 2.505 -11.063 1.00 95.31 86 LEU A CA 1
ATOM 694 C C . LEU A 1 86 ? -2.415 1.131 -11.205 1.00 95.31 86 LEU A C 1
ATOM 696 O O . LEU A 1 86 ? -3.642 1.042 -11.181 1.00 95.31 86 LEU A O 1
ATOM 700 N N . ALA A 1 87 ? -1.629 0.055 -11.305 1.00 94.31 87 ALA A N 1
ATOM 701 C CA . ALA A 1 87 ? -2.158 -1.303 -11.407 1.00 94.31 87 ALA A CA 1
ATOM 702 C C . ALA A 1 87 ? -2.991 -1.691 -10.172 1.00 94.31 87 ALA A C 1
ATOM 704 O O . ALA A 1 87 ? -4.071 -2.269 -10.306 1.00 94.31 87 ALA A O 1
ATOM 705 N N . TYR A 1 88 ? -2.529 -1.334 -8.971 1.00 94.50 88 TYR A N 1
ATOM 706 C CA . TYR A 1 88 ? -3.288 -1.521 -7.735 1.00 94.50 88 TYR A CA 1
ATOM 707 C C . TYR A 1 88 ? -4.614 -0.744 -7.746 1.00 94.50 88 TYR A C 1
ATOM 709 O O . TYR A 1 88 ? -5.664 -1.302 -7.410 1.00 94.50 88 TYR A O 1
ATOM 717 N N . SER A 1 89 ? -4.597 0.525 -8.165 1.00 92.44 89 SER A N 1
ATOM 718 C CA . SER A 1 89 ? -5.797 1.362 -8.247 1.00 92.44 89 SER A CA 1
ATOM 719 C C . SER A 1 89 ? -6.813 0.821 -9.247 1.00 92.44 89 SER A C 1
ATOM 721 O O . SER A 1 89 ? -7.994 0.748 -8.918 1.00 92.44 89 SER A O 1
ATOM 723 N N . LEU A 1 90 ? -6.377 0.392 -10.432 1.00 92.75 90 LEU A N 1
ATOM 724 C CA . LEU A 1 90 ? -7.259 -0.179 -11.452 1.00 92.75 90 LEU A CA 1
ATOM 725 C C . LEU A 1 90 ? -7.978 -1.439 -10.951 1.00 92.75 90 LEU A C 1
ATOM 727 O O . LEU A 1 90 ? -9.194 -1.554 -11.106 1.00 92.75 90 LEU A O 1
ATOM 731 N N . VAL A 1 91 ? -7.248 -2.343 -10.291 1.00 90.19 91 VAL A N 1
ATOM 732 C CA . VAL A 1 91 ? -7.822 -3.560 -9.693 1.00 90.19 91 VAL A CA 1
ATOM 733 C C . VAL A 1 91 ? -8.776 -3.218 -8.546 1.00 90.19 91 VAL A C 1
ATOM 735 O O . VAL A 1 91 ? -9.861 -3.787 -8.454 1.00 90.19 91 VAL A O 1
ATOM 738 N N . THR A 1 92 ? -8.408 -2.265 -7.687 1.00 88.38 92 THR A N 1
ATOM 739 C CA . THR A 1 92 ? -9.235 -1.849 -6.541 1.00 88.38 92 THR A CA 1
ATOM 740 C C . THR A 1 92 ? -10.533 -1.169 -6.979 1.00 88.38 92 THR A C 1
ATOM 742 O O . THR A 1 92 ? -11.570 -1.356 -6.348 1.00 88.38 92 THR A O 1
ATOM 745 N N . LEU A 1 93 ? -10.493 -0.397 -8.068 1.00 86.56 93 LEU A N 1
ATOM 746 C CA . LEU A 1 93 ? -11.657 0.286 -8.635 1.00 86.56 93 LEU A CA 1
ATOM 747 C C . LEU A 1 93 ? -12.512 -0.622 -9.535 1.00 86.56 93 LEU A C 1
ATOM 749 O O . LEU A 1 93 ? -13.539 -0.171 -10.034 1.00 86.56 93 LEU A O 1
ATOM 753 N N . GLY A 1 94 ? -12.111 -1.882 -9.748 1.00 80.75 94 GLY A N 1
ATOM 754 C CA . GLY A 1 94 ? -12.829 -2.815 -10.620 1.00 80.75 94 GLY A CA 1
ATOM 755 C C . GLY A 1 94 ? -12.815 -2.406 -12.095 1.00 80.75 94 GLY A C 1
ATOM 756 O O . GLY A 1 94 ? -13.718 -2.770 -12.838 1.00 80.75 94 GLY A O 1
ATOM 757 N N . LEU A 1 95 ? -11.809 -1.633 -12.517 1.00 75.50 95 LEU A N 1
ATOM 758 C CA . LEU A 1 95 ? -11.672 -1.118 -13.887 1.00 75.50 95 LEU A CA 1
ATOM 759 C C . LEU A 1 95 ? -10.955 -2.097 -14.829 1.00 75.50 95 LEU A C 1
ATOM 761 O O . LEU A 1 95 ? -10.711 -1.778 -15.990 1.00 75.50 95 LEU A O 1
ATOM 765 N N . VAL A 1 96 ? -10.603 -3.277 -14.325 1.00 72.94 96 VAL A N 1
ATOM 766 C CA . VAL A 1 96 ? -10.028 -4.390 -15.080 1.00 72.94 96 VAL A CA 1
ATOM 767 C C . VAL A 1 96 ? -10.823 -5.636 -14.698 1.00 72.94 96 VAL A C 1
ATOM 769 O O . VAL A 1 96 ? -10.978 -5.927 -13.509 1.00 72.94 96 VAL A O 1
ATOM 772 N N . GLU A 1 97 ? -11.373 -6.332 -15.695 1.00 64.44 97 GLU A N 1
ATOM 773 C CA . GLU A 1 97 ? -12.082 -7.601 -15.493 1.00 64.44 97 GLU A CA 1
ATOM 774 C C . GLU A 1 97 ? -11.119 -8.672 -14.951 1.00 64.44 97 GLU A C 1
ATOM 776 O O . GLU A 1 97 ? -9.927 -8.668 -15.265 1.00 64.44 97 GLU A O 1
ATOM 781 N N . ARG A 1 98 ? -11.635 -9.544 -14.078 1.00 60.38 98 ARG A N 1
ATOM 782 C CA . ARG A 1 98 ? -10.872 -10.612 -13.414 1.00 60.38 98 ARG A CA 1
ATOM 783 C C . ARG A 1 98 ? -10.715 -11.849 -14.281 1.00 60.38 98 ARG A C 1
ATOM 785 O O . ARG A 1 98 ? -11.711 -12.221 -14.937 1.00 60.38 98 ARG A O 1
#

pLDDT: mean 80.72, std 18.52, range [27.52, 97.0]